Protein AF-X1DC84-F1 (afdb_monomer)

Mean predicted aligned error: 6.59 Å

Structure (mmCIF, N/CA/C/O backbone):
data_AF-X1DC84-F1
#
_entry.id   AF-X1DC84-F1
#
loop_
_atom_site.group_PDB
_atom_site.id
_atom_site.type_symbol
_atom_site.label_atom_id
_atom_site.label_alt_id
_atom_site.label_comp_id
_atom_site.label_asym_id
_atom_site.label_entity_id
_atom_site.label_seq_id
_atom_site.pdbx_PDB_ins_code
_atom_site.Cartn_x
_atom_site.Cartn_y
_atom_site.Cartn_z
_atom_site.occupancy
_atom_site.B_iso_or_equiv
_atom_site.auth_seq_id
_atom_site.auth_comp_id
_atom_site.auth_asym_id
_atom_site.auth_atom_id
_atom_site.pdbx_PDB_model_num
ATOM 1 N N . MET A 1 1 ? 0.397 29.122 -21.358 1.00 43.44 1 MET A N 1
ATOM 2 C CA . MET A 1 1 ? 1.346 28.048 -21.734 1.00 43.44 1 MET A CA 1
ATOM 3 C C . MET A 1 1 ? 1.471 27.090 -20.556 1.00 43.44 1 MET A C 1
ATOM 5 O O . MET A 1 1 ? 1.987 27.493 -19.524 1.00 43.44 1 MET A O 1
ATOM 9 N N . TRP A 1 2 ? 0.947 25.867 -20.654 1.00 40.28 2 TRP A N 1
ATOM 10 C CA . TRP A 1 2 ? 1.066 24.880 -19.574 1.00 40.28 2 TRP A CA 1
ATOM 11 C C . TRP A 1 2 ? 2.397 24.141 -19.701 1.00 40.28 2 TRP A C 1
ATOM 13 O O . TRP A 1 2 ? 2.694 23.571 -20.749 1.00 40.28 2 TRP A O 1
ATOM 23 N N . ARG A 1 3 ? 3.213 24.167 -18.645 1.00 60.81 3 ARG A N 1
ATOM 24 C CA . ARG A 1 3 ? 4.496 23.461 -18.593 1.00 60.81 3 ARG A CA 1
ATOM 25 C C . ARG A 1 3 ? 4.328 22.208 -17.746 1.00 60.81 3 ARG A C 1
ATOM 27 O O . ARG A 1 3 ? 4.052 22.284 -16.555 1.00 60.81 3 ARG A O 1
ATOM 34 N N . TYR A 1 4 ? 4.493 21.051 -18.372 1.00 70.62 4 TYR A N 1
ATOM 35 C CA . TYR A 1 4 ? 4.490 19.769 -17.679 1.00 70.62 4 TYR A CA 1
ATOM 36 C C . TYR A 1 4 ? 5.749 19.639 -16.804 1.00 70.62 4 TYR A C 1
ATOM 38 O O . TYR A 1 4 ? 6.869 19.665 -17.319 1.00 70.62 4 TYR A O 1
ATOM 46 N N . ILE A 1 5 ? 5.568 19.491 -15.487 1.00 70.94 5 ILE A N 1
ATOM 47 C CA . ILE A 1 5 ? 6.641 19.226 -14.517 1.00 70.94 5 ILE A CA 1
ATOM 48 C C . ILE A 1 5 ? 6.606 17.732 -14.175 1.00 70.94 5 ILE A C 1
ATOM 50 O O . ILE A 1 5 ? 5.648 17.242 -13.582 1.00 70.94 5 ILE A O 1
ATOM 54 N N . GLY A 1 6 ? 7.643 16.987 -14.563 1.00 70.38 6 GLY A N 1
ATOM 55 C CA . GLY A 1 6 ? 7.748 15.545 -14.323 1.00 70.38 6 GLY A CA 1
ATOM 56 C C . GLY A 1 6 ? 9.195 15.083 -14.143 1.00 70.38 6 GLY A C 1
ATOM 57 O O . GLY A 1 6 ? 10.129 15.860 -14.318 1.00 70.38 6 GLY A O 1
ATOM 58 N N . GLY A 1 7 ? 9.385 13.810 -13.776 1.00 7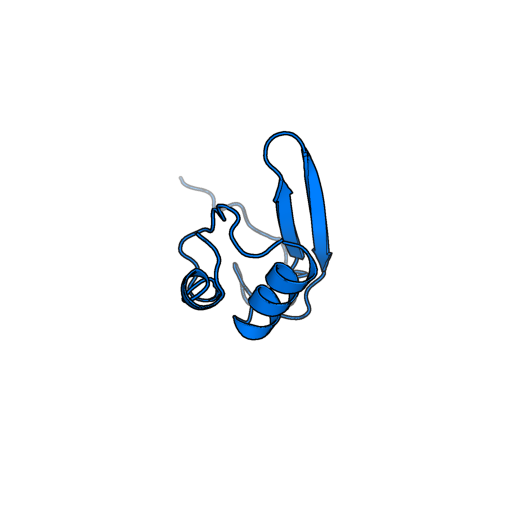1.19 7 GLY A N 1
ATOM 59 C CA . GLY A 1 7 ? 10.708 13.244 -13.475 1.00 71.19 7 GLY A CA 1
ATOM 60 C C . GLY A 1 7 ? 11.711 13.343 -14.636 1.00 71.19 7 GLY A C 1
ATOM 61 O O . GLY A 1 7 ? 11.340 13.179 -15.798 1.00 71.19 7 GLY A O 1
ATOM 62 N N . LYS A 1 8 ? 12.988 13.583 -14.300 1.00 74.50 8 LYS A N 1
ATOM 63 C CA . LYS A 1 8 ? 14.088 13.864 -15.247 1.00 74.50 8 LYS A CA 1
ATOM 64 C C . LYS A 1 8 ? 14.436 12.688 -16.178 1.00 74.50 8 LYS A C 1
ATOM 66 O O . LYS A 1 8 ? 14.947 12.909 -17.271 1.00 74.50 8 LYS A O 1
ATOM 71 N N . HIS A 1 9 ? 14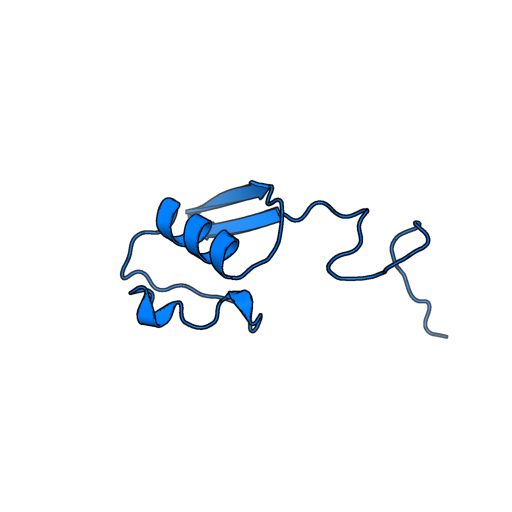.165 11.449 -15.764 1.00 74.69 9 HIS A N 1
ATOM 72 C CA . HIS A 1 9 ? 14.568 10.247 -16.501 1.00 74.69 9 HIS A CA 1
ATOM 73 C C . HIS A 1 9 ? 13.726 9.991 -17.765 1.00 74.69 9 HIS A C 1
ATOM 75 O O . HIS A 1 9 ? 12.506 10.178 -17.780 1.00 74.69 9 HIS A O 1
ATOM 81 N N . ARG A 1 10 ? 14.399 9.533 -18.831 1.00 76.06 10 ARG A N 1
ATOM 82 C CA . ARG A 1 10 ? 13.774 9.051 -20.076 1.00 76.06 10 ARG A CA 1
ATOM 83 C C . ARG A 1 10 ? 13.210 7.634 -19.880 1.00 76.06 10 ARG A C 1
ATOM 85 O O . ARG A 1 10 ? 13.671 6.905 -19.008 1.00 76.06 10 ARG A O 1
ATOM 92 N N . GLY A 1 11 ? 12.210 7.262 -20.681 1.00 81.12 11 GLY A N 1
ATOM 93 C CA . GLY A 1 11 ? 11.529 5.962 -20.609 1.00 81.12 11 GLY A CA 1
ATOM 94 C C . GLY A 1 11 ? 10.098 6.051 -20.074 1.00 81.12 11 GLY A C 1
ATOM 95 O O . GLY A 1 11 ? 9.485 7.123 -20.081 1.00 81.12 11 GLY A O 1
ATOM 96 N N . LYS A 1 12 ? 9.549 4.915 -19.625 1.00 80.88 12 LYS A N 1
ATOM 97 C CA . LYS A 1 12 ? 8.162 4.810 -19.145 1.00 80.88 12 LYS A CA 1
ATOM 98 C C . LYS A 1 12 ? 7.906 5.791 -17.996 1.00 80.88 12 LYS A C 1
ATOM 100 O O . LYS A 1 12 ? 8.577 5.743 -16.964 1.00 80.88 12 LYS A O 1
ATOM 105 N N . ARG A 1 13 ? 6.926 6.682 -18.172 1.00 78.94 13 ARG A N 1
ATOM 106 C CA . ARG A 1 13 ? 6.534 7.712 -17.193 1.00 78.94 13 ARG A CA 1
ATOM 107 C C . ARG A 1 13 ? 5.327 7.268 -16.365 1.00 78.94 13 ARG A C 1
ATOM 109 O O . ARG A 1 13 ? 4.579 6.382 -16.759 1.00 78.94 13 ARG A O 1
ATOM 116 N N . GLY A 1 14 ? 5.127 7.913 -15.215 1.00 78.25 14 GLY A N 1
ATOM 117 C CA . GLY A 1 14 ? 3.963 7.662 -14.360 1.00 78.25 14 GLY A CA 1
ATOM 118 C C . GLY A 1 14 ? 4.124 6.438 -13.453 1.00 78.25 14 GLY A C 1
ATOM 119 O O . GLY A 1 14 ? 5.163 6.289 -12.800 1.00 78.25 14 GLY A O 1
ATOM 120 N N . ARG A 1 15 ? 3.067 5.622 -13.348 1.00 74.38 15 ARG A N 1
ATOM 121 C CA . ARG A 1 15 ? 3.012 4.404 -12.520 1.00 74.38 15 ARG A CA 1
ATOM 122 C C . ARG A 1 15 ? 3.733 3.251 -13.224 1.00 74.38 15 ARG A C 1
ATOM 124 O O . ARG A 1 15 ? 3.563 3.048 -14.423 1.00 74.38 15 ARG A O 1
ATOM 131 N N . GLY A 1 16 ? 4.524 2.484 -12.473 1.00 75.31 16 GLY A N 1
ATOM 132 C CA . GLY A 1 16 ? 5.281 1.352 -13.022 1.00 75.31 16 GLY A CA 1
ATOM 133 C C . GLY A 1 16 ? 6.444 1.762 -13.930 1.00 75.31 16 GLY A C 1
ATOM 134 O O . GLY A 1 16 ? 6.799 1.004 -14.828 1.00 75.31 16 GLY A O 1
ATOM 135 N N . SER A 1 17 ? 6.985 2.968 -13.732 1.00 83.06 17 SER A N 1
ATOM 136 C CA . SER A 1 17 ? 8.298 3.345 -14.256 1.00 83.06 17 SER A CA 1
ATOM 137 C C . SER A 1 17 ? 9.367 2.527 -13.535 1.00 83.06 17 SER A C 1
ATOM 139 O O . SER A 1 17 ? 9.331 2.443 -12.309 1.00 83.06 17 SER A O 1
ATOM 141 N N . GLU A 1 18 ? 10.311 1.957 -14.277 1.00 80.69 18 GLU A N 1
ATOM 142 C CA . GLU A 1 18 ? 11.411 1.140 -13.735 1.00 80.69 18 GLU A CA 1
ATOM 143 C C . GLU A 1 18 ? 12.284 1.924 -12.750 1.00 80.69 18 GLU A C 1
ATOM 145 O O . GLU A 1 18 ? 12.810 1.373 -11.791 1.00 80.69 18 GLU A O 1
ATOM 150 N N . ASN A 1 19 ? 12.342 3.244 -12.926 1.00 80.62 19 ASN A N 1
ATOM 151 C CA . ASN A 1 19 ? 13.123 4.150 -12.092 1.00 80.62 19 ASN A CA 1
ATOM 152 C C . ASN A 1 19 ? 12.412 4.544 -10.784 1.00 80.62 19 ASN A C 1
ATOM 154 O O . ASN A 1 19 ? 12.838 5.482 -10.112 1.00 80.62 19 ASN A O 1
ATOM 158 N N . LYS A 1 20 ? 11.286 3.902 -10.441 1.00 82.44 20 LYS A N 1
ATOM 159 C CA . LYS A 1 20 ? 10.519 4.196 -9.225 1.00 82.44 20 LYS A CA 1
ATOM 160 C C . LYS A 1 20 ? 10.370 2.959 -8.349 1.00 82.44 20 LYS A C 1
ATOM 162 O O . LYS A 1 20 ? 9.729 1.983 -8.733 1.00 82.44 20 LYS A O 1
ATOM 167 N N . THR A 1 21 ? 10.853 3.062 -7.116 1.00 85.12 21 THR A N 1
ATOM 168 C CA . THR A 1 21 ? 10.585 2.071 -6.071 1.00 85.12 21 THR A CA 1
ATOM 169 C C . THR A 1 21 ? 9.114 2.127 -5.670 1.00 85.12 21 THR A C 1
ATOM 171 O O . THR A 1 21 ? 8.603 3.176 -5.278 1.00 85.12 21 THR A O 1
ATOM 174 N N . SER A 1 22 ? 8.416 0.995 -5.763 1.00 85.88 22 SER A N 1
ATOM 175 C CA . SER A 1 22 ? 7.026 0.899 -5.312 1.00 85.88 22 SER A CA 1
ATOM 176 C C . SER A 1 22 ? 6.985 0.773 -3.792 1.00 85.88 22 SER A C 1
ATOM 178 O O . SER A 1 22 ? 7.520 -0.179 -3.227 1.00 85.88 22 SER A O 1
ATOM 180 N N . VAL A 1 23 ? 6.328 1.712 -3.119 1.00 88.88 23 VAL A N 1
ATOM 181 C CA . VAL A 1 23 ? 6.164 1.707 -1.660 1.00 88.88 23 VAL A CA 1
ATOM 182 C C . VAL A 1 23 ? 4.682 1.637 -1.333 1.00 88.88 23 VAL A C 1
ATOM 184 O O . VAL A 1 23 ? 3.874 2.337 -1.941 1.00 88.88 23 VAL A O 1
ATOM 187 N N . MET A 1 24 ? 4.330 0.789 -0.372 1.00 89.25 24 MET A N 1
ATOM 188 C CA . MET A 1 24 ? 2.986 0.703 0.179 1.00 89.25 24 MET A CA 1
ATOM 189 C C . MET A 1 24 ? 2.954 1.356 1.559 1.00 89.25 24 MET A C 1
ATOM 191 O O . MET A 1 24 ? 3.716 0.970 2.445 1.00 89.25 24 MET A O 1
ATOM 195 N N . GLY A 1 25 ? 2.068 2.336 1.727 1.00 90.06 25 GLY A N 1
ATOM 196 C CA . GLY A 1 25 ? 1.795 2.987 3.004 1.00 90.06 25 GLY A CA 1
ATOM 197 C C . GLY A 1 25 ? 0.535 2.427 3.660 1.00 90.06 25 GLY A C 1
ATOM 198 O O . GLY A 1 25 ? -0.473 2.219 2.991 1.00 90.06 25 GLY A O 1
ATOM 199 N N . LEU A 1 26 ? 0.600 2.203 4.967 1.00 91.38 26 LEU A N 1
ATOM 200 C CA . LEU A 1 26 ? -0.516 1.854 5.838 1.00 91.38 26 LEU A CA 1
ATOM 201 C C . LEU A 1 26 ? -0.591 2.910 6.937 1.00 91.38 26 LEU A C 1
ATOM 203 O O . LEU A 1 26 ? 0.318 3.016 7.762 1.00 91.38 26 LEU A O 1
ATOM 207 N N . ALA A 1 27 ? -1.653 3.706 6.923 1.00 93.00 27 ALA A N 1
ATOM 208 C CA . ALA A 1 27 ? -1.843 4.801 7.862 1.00 93.00 27 ALA A CA 1
ATOM 209 C C . ALA A 1 27 ? -2.988 4.479 8.821 1.00 93.00 27 ALA A C 1
ATOM 211 O O . ALA A 1 27 ? -4.129 4.297 8.400 1.00 93.00 27 ALA A O 1
ATOM 212 N N . GLN A 1 28 ? -2.690 4.441 10.117 1.00 92.31 28 GLN A N 1
ATOM 213 C CA . GLN A 1 28 ? -3.718 4.374 11.147 1.00 92.31 28 GLN A CA 1
ATOM 214 C C . GLN A 1 28 ? -4.237 5.784 11.443 1.00 92.31 28 GLN A C 1
ATOM 216 O O . GLN A 1 28 ? -3.456 6.715 11.660 1.00 92.31 28 GLN A O 1
ATOM 221 N N . ARG A 1 29 ? -5.561 5.959 11.490 1.00 91.25 29 ARG A N 1
ATOM 222 C CA . ARG A 1 29 ? -6.165 7.257 11.813 1.00 91.25 29 ARG A CA 1
ATOM 223 C C . ARG A 1 29 ? -5.759 7.682 13.227 1.00 91.25 29 ARG A C 1
ATOM 225 O O . ARG A 1 29 ? -6.002 6.942 14.173 1.00 91.25 29 ARG A O 1
ATOM 232 N N . LYS A 1 30 ? -5.154 8.872 13.352 1.00 91.12 30 LYS A N 1
ATOM 233 C CA . LYS A 1 30 ? -4.573 9.396 14.609 1.00 91.12 30 LYS A CA 1
ATOM 234 C C . LYS A 1 30 ? -3.521 8.464 15.240 1.00 91.12 30 LYS A C 1
ATOM 236 O O . LYS A 1 30 ? -3.347 8.465 16.453 1.00 91.12 30 LYS A O 1
ATOM 241 N N . GLY A 1 31 ? -2.845 7.653 14.429 1.00 90.31 31 GLY A N 1
ATOM 242 C CA . GLY A 1 31 ? -1.897 6.652 14.904 1.00 90.31 31 GLY A CA 1
ATOM 243 C C . GLY A 1 31 ? -0.614 6.625 14.085 1.00 90.31 31 GLY A C 1
ATOM 244 O O . GLY A 1 31 ? -0.142 7.646 13.586 1.00 90.31 31 GLY A O 1
ATOM 245 N N . LYS A 1 32 ? -0.033 5.430 13.971 1.00 91.56 32 LYS A N 1
ATOM 246 C CA . LYS A 1 32 ? 1.253 5.224 13.302 1.00 91.56 32 LYS A CA 1
ATOM 247 C C . LYS A 1 32 ? 1.082 5.076 11.788 1.00 91.56 32 LYS A C 1
ATOM 249 O O . LYS A 1 32 ? 0.103 4.508 11.302 1.00 91.56 32 LYS A O 1
ATOM 254 N N . LEU A 1 33 ? 2.089 5.544 11.057 1.00 91.44 33 LEU A N 1
ATOM 255 C CA . LEU A 1 33 ? 2.272 5.278 9.635 1.00 91.44 33 LEU A CA 1
ATOM 256 C C . LEU A 1 33 ? 3.319 4.173 9.477 1.00 91.44 33 LEU A C 1
ATOM 258 O O . LEU A 1 33 ? 4.421 4.277 10.012 1.00 91.44 33 LEU A O 1
ATOM 262 N N . LYS A 1 34 ? 2.991 3.128 8.722 1.00 90.44 34 LYS A N 1
ATOM 263 C CA . LYS A 1 34 ? 3.944 2.105 8.284 1.00 90.44 34 LYS A CA 1
ATOM 264 C C . LYS A 1 34 ? 4.132 2.220 6.778 1.00 90.44 34 LYS A C 1
ATOM 266 O O . LYS A 1 34 ? 3.154 2.233 6.039 1.00 90.44 34 LYS A O 1
ATOM 271 N N . ALA A 1 35 ? 5.376 2.267 6.316 1.00 91.31 35 ALA A N 1
ATOM 272 C CA . ALA A 1 35 ? 5.711 2.234 4.896 1.00 91.31 35 ALA A CA 1
ATOM 273 C C . ALA A 1 35 ? 6.576 1.004 4.609 1.00 91.31 35 ALA A C 1
ATOM 275 O O . ALA A 1 35 ? 7.569 0.769 5.295 1.00 91.31 35 ALA A O 1
ATOM 276 N N . LYS A 1 36 ? 6.199 0.207 3.606 1.00 89.31 36 LYS A N 1
ATOM 277 C CA . LYS A 1 36 ? 6.921 -1.006 3.209 1.00 89.31 36 LYS A CA 1
ATOM 278 C C . LYS A 1 36 ? 7.292 -0.934 1.736 1.00 89.31 36 LYS A C 1
ATOM 280 O O . LYS A 1 36 ? 6.441 -0.681 0.883 1.00 89.31 36 LYS A O 1
ATOM 285 N N . ILE A 1 37 ? 8.564 -1.178 1.434 1.00 89.25 37 ILE A N 1
ATOM 286 C CA . ILE A 1 37 ? 9.029 -1.326 0.054 1.00 89.25 37 ILE A CA 1
ATOM 287 C C . ILE A 1 37 ? 8.431 -2.614 -0.519 1.00 89.25 37 ILE A C 1
ATOM 289 O O . ILE A 1 37 ? 8.486 -3.677 0.101 1.00 89.25 37 ILE A O 1
ATOM 293 N N . THR A 1 38 ? 7.848 -2.516 -1.709 1.00 85.69 38 THR A N 1
ATOM 294 C CA . THR A 1 38 ? 7.193 -3.623 -2.408 1.00 85.69 38 THR A CA 1
ATOM 295 C C . THR A 1 38 ? 7.861 -3.854 -3.753 1.00 85.69 38 THR A C 1
ATOM 297 O O . THR A 1 38 ? 8.190 -2.913 -4.473 1.00 85.69 38 THR A O 1
ATOM 300 N N . LYS A 1 39 ? 8.048 -5.124 -4.120 1.00 82.38 39 LYS A N 1
ATOM 301 C CA . LYS A 1 39 ? 8.611 -5.482 -5.431 1.00 82.38 39 LYS A CA 1
ATOM 302 C C . LYS A 1 39 ? 7.622 -5.233 -6.574 1.00 82.38 39 LYS A C 1
ATOM 304 O O . LYS A 1 39 ? 8.031 -5.061 -7.714 1.00 82.38 39 LYS A O 1
ATOM 309 N N . ASN A 1 40 ? 6.318 -5.258 -6.291 1.00 84.75 40 ASN A N 1
ATOM 310 C CA . ASN A 1 40 ? 5.268 -5.018 -7.274 1.00 84.75 40 ASN A CA 1
ATOM 311 C C . ASN A 1 40 ? 3.979 -4.515 -6.600 1.00 84.75 40 ASN A C 1
ATOM 313 O O . ASN A 1 40 ? 3.789 -4.674 -5.397 1.00 84.75 40 ASN A O 1
ATOM 317 N N . THR A 1 41 ? 3.072 -3.962 -7.404 1.00 85.44 41 THR A N 1
ATOM 318 C CA . THR A 1 41 ? 1.752 -3.465 -6.974 1.00 85.44 41 THR A CA 1
ATOM 319 C C . THR A 1 41 ? 0.615 -4.430 -7.335 1.00 85.44 41 THR A C 1
ATOM 321 O O . THR A 1 41 ? -0.533 -4.014 -7.531 1.00 85.44 41 THR A O 1
ATOM 324 N N . LYS A 1 42 ? 0.925 -5.730 -7.464 1.00 88.50 42 LYS A N 1
ATOM 325 C CA . LYS A 1 42 ? -0.070 -6.770 -7.768 1.00 88.50 42 LYS A CA 1
ATOM 326 C C . LYS A 1 42 ? -1.039 -6.929 -6.595 1.00 88.50 42 LYS A C 1
ATOM 328 O O . LYS A 1 42 ? -0.657 -6.762 -5.438 1.00 88.50 42 LYS A O 1
ATOM 333 N N . SER A 1 43 ? -2.278 -7.312 -6.902 1.00 88.44 43 SER A N 1
ATOM 334 C CA . SER A 1 43 ? -3.324 -7.515 -5.891 1.00 88.44 43 SER A CA 1
ATOM 335 C C . SER A 1 43 ? -2.909 -8.519 -4.810 1.00 88.44 43 SER A C 1
ATOM 337 O O . SER A 1 43 ? -3.122 -8.248 -3.636 1.00 88.44 43 SER A O 1
ATOM 339 N N . SER A 1 44 ? -2.249 -9.624 -5.176 1.00 90.12 44 SER A N 1
ATOM 340 C CA . SER A 1 44 ? -1.769 -10.633 -4.219 1.00 90.12 44 SER A CA 1
ATOM 341 C C . SER A 1 44 ? -0.782 -10.059 -3.198 1.00 90.12 44 SER A C 1
ATOM 343 O O . SER A 1 44 ? -0.961 -10.243 -1.998 1.00 90.12 44 SER A O 1
ATOM 345 N N . THR A 1 45 ? 0.219 -9.310 -3.664 1.00 90.38 45 THR A N 1
ATOM 346 C CA . THR A 1 45 ? 1.238 -8.682 -2.810 1.00 90.38 45 THR A CA 1
ATOM 347 C C . THR A 1 45 ? 0.622 -7.652 -1.871 1.00 90.38 45 THR A C 1
ATOM 349 O O . THR A 1 45 ? 0.901 -7.665 -0.676 1.00 90.38 45 THR A O 1
ATOM 352 N N . ILE A 1 46 ? -0.249 -6.785 -2.395 1.00 90.00 46 ILE A N 1
ATOM 353 C CA . ILE A 1 46 ? -0.926 -5.747 -1.607 1.00 90.00 46 ILE A CA 1
ATOM 354 C C . ILE A 1 46 ? -1.826 -6.386 -0.543 1.00 90.00 46 ILE A C 1
ATOM 356 O O . ILE A 1 46 ? -1.746 -6.017 0.624 1.00 90.00 46 ILE A O 1
ATOM 360 N N . LYS A 1 47 ? -2.632 -7.385 -0.918 1.00 90.38 47 LYS A N 1
ATOM 361 C CA . LYS A 1 47 ? -3.522 -8.099 0.010 1.00 90.38 47 LYS A CA 1
ATOM 362 C C . LYS A 1 47 ? -2.758 -8.833 1.107 1.00 90.38 47 LYS A C 1
ATOM 364 O O . LYS A 1 47 ? -3.189 -8.780 2.252 1.00 90.38 47 LYS A O 1
ATOM 369 N N . SER A 1 48 ? -1.624 -9.461 0.782 1.00 90.75 48 SER A N 1
ATOM 370 C CA . SER A 1 48 ? -0.753 -10.083 1.788 1.00 90.75 48 SER A CA 1
ATOM 371 C C . SER A 1 48 ? -0.256 -9.045 2.789 1.00 90.75 48 SER A C 1
ATOM 373 O O . SER A 1 48 ? -0.425 -9.224 3.985 1.00 90.75 48 SER A O 1
ATOM 375 N N . ILE A 1 49 ? 0.267 -7.911 2.310 1.00 90.75 49 ILE A N 1
ATOM 376 C CA . ILE A 1 49 ? 0.783 -6.853 3.191 1.00 90.75 49 ILE A CA 1
ATOM 377 C C . ILE A 1 49 ? -0.312 -6.305 4.109 1.00 90.75 49 ILE A C 1
ATOM 379 O O . ILE A 1 49 ? -0.036 -6.073 5.285 1.00 90.75 49 ILE A O 1
ATOM 383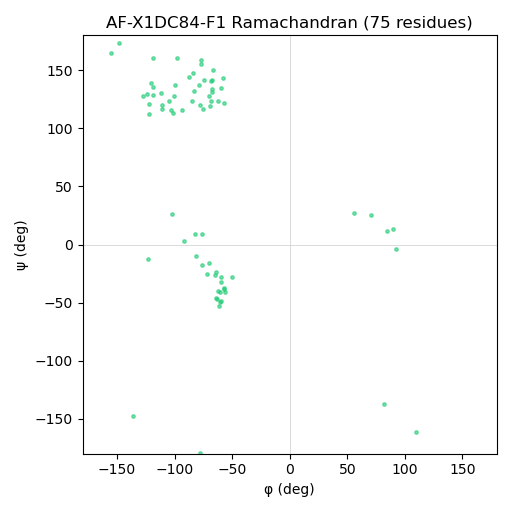 N N . ILE A 1 50 ? -1.529 -6.108 3.592 1.00 90.38 50 ILE A N 1
ATOM 384 C CA . ILE A 1 50 ? -2.675 -5.674 4.400 1.00 90.38 50 ILE A CA 1
ATOM 385 C C . ILE A 1 50 ? -2.975 -6.725 5.466 1.00 90.38 50 ILE A C 1
ATOM 387 O O . ILE A 1 50 ? -2.969 -6.387 6.641 1.00 90.38 50 ILE A O 1
ATOM 391 N N . LYS A 1 51 ? -3.151 -7.995 5.085 1.00 90.00 51 LYS A N 1
ATOM 392 C CA . LYS A 1 51 ? -3.468 -9.081 6.025 1.00 90.00 51 LYS A CA 1
ATOM 393 C C . LYS A 1 51 ? -2.422 -9.234 7.135 1.00 90.00 51 LYS A C 1
ATOM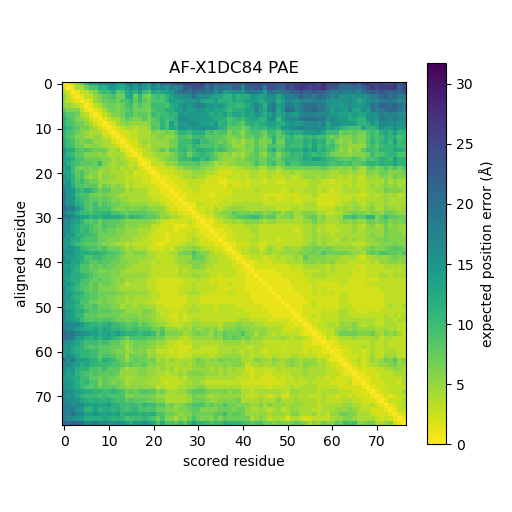 395 O O . LYS A 1 51 ? -2.782 -9.480 8.277 1.00 90.00 51 LYS A O 1
ATOM 400 N N . ASP A 1 52 ? -1.146 -9.048 6.811 1.00 90.44 52 ASP A N 1
ATOM 401 C CA . ASP A 1 52 ? -0.048 -9.198 7.772 1.00 90.44 52 ASP A CA 1
ATOM 402 C C . ASP A 1 52 ? 0.077 -8.005 8.741 1.00 90.44 52 ASP A C 1
ATOM 404 O O . ASP A 1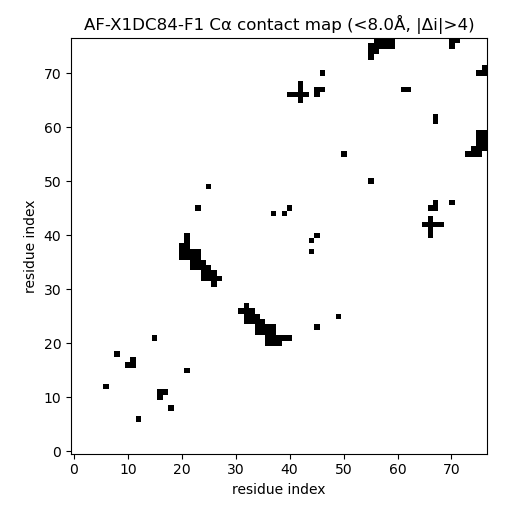 52 ? 0.776 -8.096 9.747 1.00 90.44 52 ASP A O 1
ATOM 408 N N . ASN A 1 53 ? -0.522 -6.851 8.422 1.00 89.12 53 ASN A N 1
ATOM 409 C CA . ASN A 1 53 ? -0.329 -5.602 9.176 1.00 89.12 53 ASN A CA 1
ATOM 410 C C . ASN A 1 53 ? -1.616 -4.986 9.721 1.00 89.12 53 ASN A C 1
ATOM 412 O O . ASN A 1 53 ? -1.535 -4.042 10.510 1.00 89.12 53 ASN A O 1
ATOM 416 N N . VAL A 1 54 ? -2.770 -5.463 9.267 1.00 88.94 54 VAL A N 1
ATOM 417 C CA . VAL A 1 54 ? -4.086 -4.904 9.542 1.00 88.94 54 VAL A CA 1
ATOM 418 C C . VAL A 1 54 ? -4.983 -6.016 10.062 1.00 88.94 54 VAL A C 1
ATOM 420 O O . VAL A 1 54 ? -5.106 -7.069 9.442 1.00 88.94 54 VAL A O 1
ATOM 423 N N . GLU A 1 55 ? -5.615 -5.763 11.200 1.00 87.62 55 GLU A N 1
ATOM 424 C CA . GLU A 1 55 ? -6.552 -6.696 11.812 1.00 87.62 55 GLU A CA 1
ATOM 425 C C . GLU A 1 55 ? -7.823 -6.846 10.960 1.00 87.62 55 GLU A C 1
ATOM 427 O O . GLU A 1 55 ? -8.319 -5.884 10.368 1.00 87.62 55 GLU A O 1
ATOM 432 N N . ILE A 1 56 ? -8.345 -8.070 10.871 1.00 87.56 56 ILE A N 1
ATOM 433 C CA . ILE A 1 56 ? -9.574 -8.362 10.125 1.00 87.56 56 ILE A CA 1
ATOM 434 C C . ILE A 1 56 ? -10.763 -7.711 10.847 1.00 87.56 56 ILE A C 1
ATOM 436 O O . ILE A 1 56 ? -10.841 -7.730 12.070 1.00 87.56 56 ILE A O 1
ATOM 440 N N . GLY A 1 57 ? -11.707 -7.148 10.091 1.00 83.25 57 GLY A N 1
ATOM 441 C CA . GLY A 1 57 ? -12.918 -6.528 10.634 1.00 83.25 57 GLY A CA 1
ATOM 442 C C . GLY A 1 57 ? -12.818 -5.027 10.902 1.00 83.25 57 GLY A C 1
ATOM 443 O O . GLY A 1 57 ? -13.836 -4.416 11.233 1.00 83.25 57 GLY A O 1
ATOM 444 N N . ILE A 1 58 ? -11.645 -4.410 10.715 1.00 88.06 58 ILE A N 1
ATOM 445 C CA . ILE A 1 58 ? -11.528 -2.950 10.783 1.00 88.06 58 ILE A CA 1
ATOM 446 C C . ILE A 1 58 ? -12.061 -2.277 9.513 1.00 88.06 58 ILE A C 1
ATOM 448 O O . ILE A 1 58 ? -12.086 -2.875 8.433 1.00 88.06 58 ILE A O 1
ATOM 452 N N . ASN A 1 59 ? -12.399 -0.993 9.650 1.00 88.25 59 ASN A N 1
ATOM 453 C CA . ASN A 1 59 ? -12.743 -0.138 8.519 1.00 88.25 59 ASN A CA 1
ATOM 454 C C . ASN A 1 59 ? -11.473 0.245 7.752 1.00 88.25 59 ASN A C 1
ATOM 456 O O . ASN A 1 59 ? -10.598 0.935 8.292 1.00 88.25 59 ASN A O 1
ATOM 460 N N . LEU A 1 60 ? -11.378 -0.186 6.499 1.00 88.81 60 LEU A N 1
ATOM 461 C CA . LEU A 1 60 ? -10.232 0.051 5.634 1.00 88.81 60 LEU A CA 1
ATOM 462 C C . LEU A 1 60 ? -10.614 1.011 4.507 1.00 88.81 60 LEU A C 1
ATOM 464 O O . LEU A 1 60 ? -11.420 0.699 3.639 1.00 88.81 60 LEU A O 1
ATOM 468 N N . VAL A 1 61 ? -9.971 2.175 4.484 1.00 89.06 61 VAL A N 1
ATOM 469 C CA . VAL A 1 61 ? -10.161 3.156 3.412 1.00 89.06 61 VAL A CA 1
ATOM 470 C C . VAL A 1 61 ? -9.089 2.933 2.349 1.00 89.06 61 VAL A C 1
ATOM 472 O O . VAL A 1 61 ? -7.900 3.106 2.620 1.00 89.06 61 VAL A O 1
ATOM 475 N N . THR A 1 62 ? -9.504 2.547 1.145 1.00 89.50 62 THR A N 1
ATOM 476 C CA . THR A 1 62 ? -8.621 2.378 -0.017 1.00 89.50 62 THR A CA 1
ATOM 477 C C . THR A 1 62 ? -9.014 3.321 -1.146 1.00 89.50 62 THR A C 1
ATOM 479 O O . THR A 1 62 ? -10.141 3.806 -1.194 1.00 89.50 62 THR A O 1
ATOM 482 N N . ASP A 1 63 ? -8.089 3.568 -2.070 1.00 85.56 63 ASP A N 1
ATOM 483 C CA . ASP A 1 63 ? -8.405 4.257 -3.321 1.00 85.56 63 ASP A CA 1
ATOM 484 C C . ASP A 1 63 ? -9.097 3.314 -4.335 1.00 85.56 63 ASP A C 1
ATOM 486 O O . ASP A 1 63 ? -9.318 2.129 -4.070 1.00 85.56 63 ASP A O 1
ATOM 490 N N . GLU A 1 64 ? -9.426 3.841 -5.517 1.00 86.75 64 GLU A N 1
ATOM 491 C CA . GLU A 1 64 ? -10.104 3.118 -6.607 1.00 86.75 64 GLU A CA 1
ATOM 492 C C . GLU A 1 64 ? -9.184 2.160 -7.396 1.00 86.75 64 GLU A C 1
ATOM 494 O O . GLU A 1 64 ? -9.544 1.643 -8.460 1.00 86.75 64 GLU A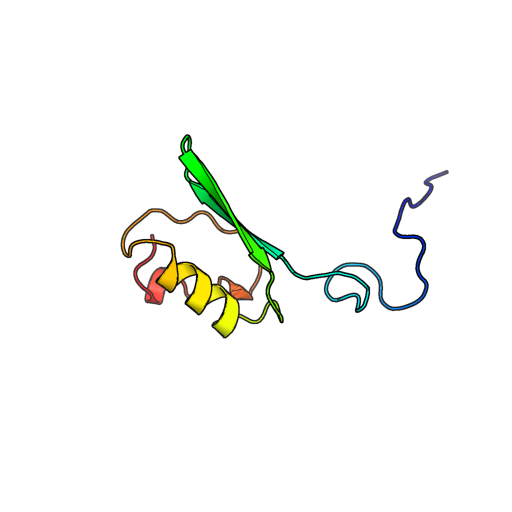 O 1
ATOM 499 N N . TYR A 1 65 ? -7.954 1.915 -6.942 1.00 87.94 65 TYR A N 1
ATOM 500 C CA . TYR A 1 65 ? -7.030 1.058 -7.667 1.00 87.94 65 TYR A CA 1
ATOM 501 C C . TYR A 1 65 ? -7.463 -0.409 -7.611 1.00 87.94 65 TYR A C 1
ATOM 503 O O . TYR A 1 65 ? -7.601 -1.015 -6.551 1.00 87.94 65 TYR A O 1
ATOM 511 N N . ARG A 1 66 ? -7.550 -1.032 -8.794 1.00 87.50 66 ARG A N 1
ATOM 512 C CA . ARG A 1 66 ? -8.029 -2.412 -8.997 1.00 87.50 66 ARG A CA 1
ATOM 513 C C . ARG A 1 66 ? -7.378 -3.460 -8.086 1.00 87.50 66 ARG A C 1
ATOM 515 O O . ARG A 1 66 ? -7.993 -4.482 -7.794 1.00 87.50 66 ARG A O 1
ATOM 522 N N . SER A 1 67 ? -6.141 -3.249 -7.636 1.00 87.31 67 SER A N 1
ATOM 523 C CA . SER A 1 67 ? -5.472 -4.196 -6.738 1.00 87.31 67 SER A CA 1
ATOM 524 C C . SER A 1 67 ? -6.148 -4.333 -5.368 1.00 87.31 67 SER A C 1
ATOM 526 O O . SER A 1 67 ? -6.003 -5.393 -4.751 1.00 87.31 67 SER A O 1
ATOM 528 N N . TYR A 1 68 ? -6.904 -3.323 -4.926 1.00 88.38 68 TYR A N 1
ATOM 529 C CA . TYR A 1 68 ? -7.689 -3.328 -3.686 1.00 88.38 68 TYR A CA 1
ATOM 530 C C . TYR A 1 68 ? -9.042 -4.047 -3.833 1.00 88.38 68 TYR A C 1
ATOM 532 O O . TYR A 1 68 ? -9.690 -4.373 -2.840 1.00 88.38 68 TYR A O 1
ATOM 540 N N . ASN A 1 69 ? -9.456 -4.394 -5.055 1.00 88.12 69 ASN A N 1
ATOM 541 C CA . ASN A 1 69 ? -10.735 -5.063 -5.276 1.00 88.12 69 ASN A CA 1
ATOM 542 C C . ASN A 1 69 ? -10.804 -6.407 -4.536 1.00 88.12 69 ASN A C 1
ATOM 544 O O . ASN A 1 69 ? -9.887 -7.235 -4.602 1.00 88.12 69 ASN A O 1
ATOM 548 N N . GLY A 1 70 ? -11.931 -6.652 -3.869 1.00 85.00 70 GLY A N 1
ATOM 549 C CA . GLY A 1 70 ? -12.183 -7.895 -3.140 1.00 85.00 70 GLY A CA 1
ATOM 550 C C . GLY A 1 70 ? -11.624 -7.934 -1.716 1.00 85.00 70 GLY A C 1
ATOM 551 O O . GLY A 1 70 ? -11.636 -9.005 -1.121 1.00 85.00 70 GLY A O 1
ATOM 552 N N . LEU A 1 71 ? -11.171 -6.806 -1.155 1.00 87.00 71 LEU A N 1
ATOM 553 C CA . LEU A 1 71 ? -10.838 -6.708 0.275 1.00 87.00 71 LEU A CA 1
ATOM 554 C C . LEU A 1 71 ? -12.041 -7.005 1.182 1.00 87.00 71 LEU A C 1
ATOM 556 O O . LEU A 1 71 ? -11.867 -7.659 2.204 1.00 87.00 71 LEU A O 1
ATOM 560 N N . GLY A 1 72 ? -13.262 -6.668 0.753 1.00 84.25 72 GLY A N 1
ATOM 561 C CA . GLY A 1 72 ? -14.487 -7.056 1.464 1.00 84.25 72 GLY A CA 1
ATOM 562 C C . GLY A 1 72 ? -14.633 -8.571 1.657 1.00 84.25 72 GLY A C 1
ATOM 563 O O . GLY A 1 72 ? -14.996 -9.038 2.731 1.00 84.25 72 GLY A O 1
ATOM 564 N N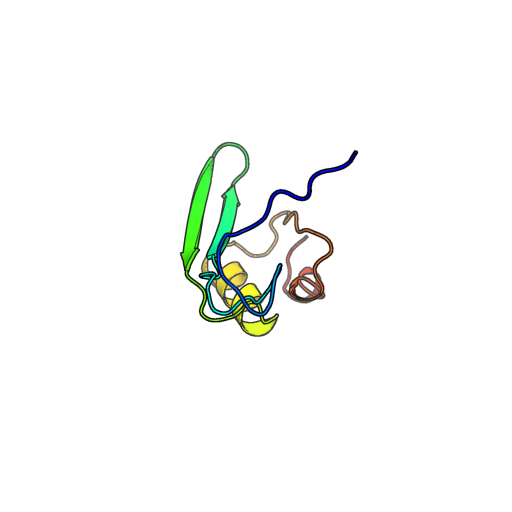 . ARG A 1 73 ? -14.241 -9.372 0.654 1.00 85.44 73 ARG A N 1
ATOM 565 C CA . ARG A 1 73 ? -14.249 -10.847 0.750 1.00 85.44 73 ARG A CA 1
ATOM 566 C C . ARG A 1 73 ? -13.178 -11.393 1.697 1.00 85.44 73 ARG A C 1
ATOM 568 O O . ARG A 1 73 ? -13.243 -12.555 2.074 1.00 85.44 73 ARG A O 1
ATOM 575 N N . LEU A 1 74 ? -12.187 -10.575 2.047 1.00 82.56 74 LEU A N 1
ATOM 576 C CA . LEU A 1 74 ? -11.130 -10.911 2.999 1.00 82.56 74 LEU A CA 1
ATOM 577 C C . LEU A 1 74 ? -11.485 -10.496 4.437 1.00 82.56 74 LEU A C 1
ATOM 579 O O . LEU A 1 74 ? -10.666 -10.687 5.330 1.00 82.56 74 LEU A O 1
ATOM 583 N N . GLY A 1 75 ? -12.690 -9.958 4.663 1.00 81.75 75 GLY A N 1
ATOM 584 C CA . GLY A 1 75 ? -13.185 -9.582 5.988 1.00 81.75 75 GLY A CA 1
ATOM 585 C C . GLY A 1 75 ? -12.857 -8.147 6.407 1.00 81.75 75 GLY A C 1
ATOM 586 O O . GLY A 1 75 ? -13.012 -7.815 7.579 1.00 81.75 75 GLY A O 1
ATOM 587 N N . PHE A 1 76 ? -12.411 -7.294 5.482 1.00 85.94 76 PHE A N 1
ATOM 588 C CA . PHE A 1 76 ? -12.281 -5.853 5.728 1.00 85.94 76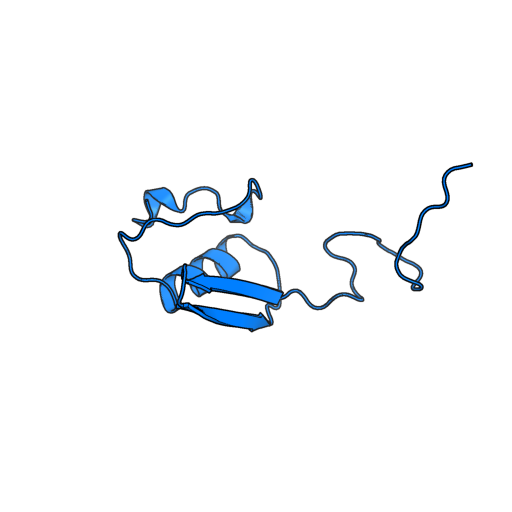 PHE A CA 1
ATOM 589 C C . PHE A 1 76 ? -13.601 -5.140 5.421 1.00 85.94 76 PHE A C 1
ATOM 591 O O . PHE A 1 76 ? -14.304 -5.541 4.491 1.00 85.94 76 PHE A O 1
ATOM 598 N N . LYS A 1 77 ? -13.938 -4.113 6.205 1.00 73.88 77 LYS A N 1
ATOM 599 C CA . LYS A 1 77 ? -15.149 -3.302 6.017 1.00 73.88 77 LYS A CA 1
ATOM 600 C C . LYS A 1 77 ? -14.839 -1.983 5.328 1.00 73.88 77 LYS A C 1
ATOM 602 O O . LYS A 1 77 ? -13.768 -1.404 5.626 1.00 73.88 77 LYS A O 1
#

Foldseek 3Di:
DDDDDADPDDDDGDPPDPPDFDKDWDDDDVDDIDIDTDPDLALVRNLVVCPVP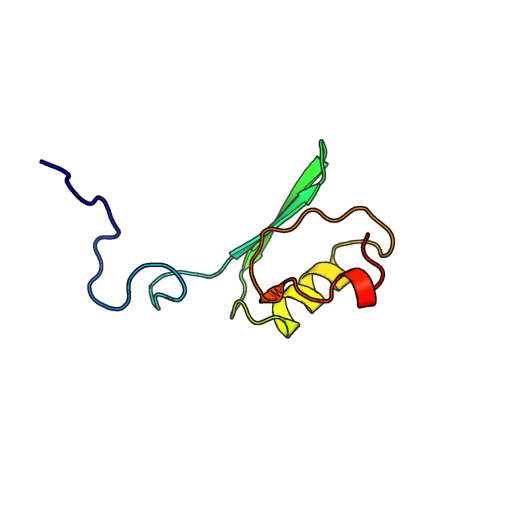PDAQEADDDDPDPSCPCVVVVRHD

pLDDT: mean 83.98, std 9.41, range [40.28, 93.0]

Solvent-accessible surface area (backbone atoms only — not comparable to full-atom values): 5232 Å² total; per-residue (Å²): 136,90,79,89,85,74,78,91,71,87,74,71,70,80,82,89,16,91,92,52,87,46,68,49,76,47,75,46,88,100,60,62,74,47,76,44,84,38,99,59,83,47,36,70,57,50,49,49,53,45,62,78,74,45,73,76,63,43,82,63,91,74,75,93,54,73,47,58,64,66,44,60,83,69,43,37,77

Sequence (77 aa):
MWRYIGGKHRGKRGRGSENKTSVMGLAQRKGKLKAKITKNTKSSTIKSIIKDNVEIGINLVTDEYRSYNGLGRLGFK

InterPro domains:
  IPR024445 ISXO2-like transposase domain [PF12762] (4-76)

Organism: NCBI:txid412755

Radius of gyration: 15.43 Å; Cα contacts (8 Å, |Δi|>4): 67; chains: 1; bounding box: 30×39×37 Å

Nearest PDB structures (foldseek):
  3hgv-assembly1_B  TM=3.602E-01  e=6.920E+00  Pantoea agglomerans

Secondary structure (DSSP, 8-state):
-------S--SS-STT-TTS-EEEEEE-TTS-EEEEEES---HHHHHHHHHHHS-TTS-----S-GGGTTSGGGT--